Protein AF-A0A4Q1URE5-F1 (afdb_monomer)

Nearest PDB structures (foldseek):
  6wi5-assembly2_B  TM=4.671E-01  e=2.653E+00  synthetic construct

pLDDT: mean 84.7, std 13.07, range [41.91, 97.81]

Secondary structure (DSSP, 8-state):
--PPPTT--TTS--GGGS-GGGSPP--PPP--HHHHHHHHHHHHHHHHHHHHHHHHHHHH--EEGGGTEESS-SEEEEEEE--TT-HHHHHHHHHT-EEEETTTEEEETTGGGSS-TT---HHHHHHHHHHHHHHHHHH-TTS-EEEEEEE-

Solvent-accessible surface area (backbone atoms only — not comparable to full-atom values): 8655 Å² total; per-residue (Å²): 135,88,77,80,71,98,76,73,53,82,92,76,64,51,81,86,73,51,57,74,89,71,55,76,78,82,74,70,44,78,50,48,74,69,54,36,51,49,51,53,50,45,49,56,52,14,51,52,40,8,37,53,35,26,56,55,46,64,76,71,55,58,59,37,85,93,68,74,37,63,71,60,56,46,30,47,22,39,34,32,37,59,53,82,64,36,41,65,47,39,25,32,54,76,71,64,39,50,47,81,42,94,88,65,35,32,35,46,63,70,44,28,64,63,51,62,99,83,55,53,28,23,70,48,8,40,40,5,20,54,37,23,46,53,44,46,38,69,78,37,70,93,50,59,70,47,81,48,73,49,76,111

Foldseek 3Di:
DDDLDPPDDPVNDDPVSPDPVPPPPQDQDAQDPVNLVLLVVLQVVLLVQLLVLLVVCLVVFDDPPVSPEGPAFQWAKFKWFQPRNDSSVNSCVVVVQWDDDPVRTTTGHDQLCSHDVPYSHQVSSVSRNVRSQVSVCVSPVVTDIDMDMDGD

Structure (mmCIF, N/CA/C/O backbone):
data_AF-A0A4Q1URE5-F1
#
_entry.id   AF-A0A4Q1URE5-F1
#
loop_
_atom_site.group_PDB
_atom_site.id
_atom_site.type_symbol
_atom_site.label_atom_id
_atom_site.label_alt_id
_atom_site.label_comp_id
_atom_site.label_asym_id
_atom_site.label_entity_id
_atom_site.label_seq_id
_atom_site.pdbx_PDB_ins_code
_atom_site.Cartn_x
_atom_site.Cartn_y
_atom_site.Cartn_z
_atom_site.occupancy
_a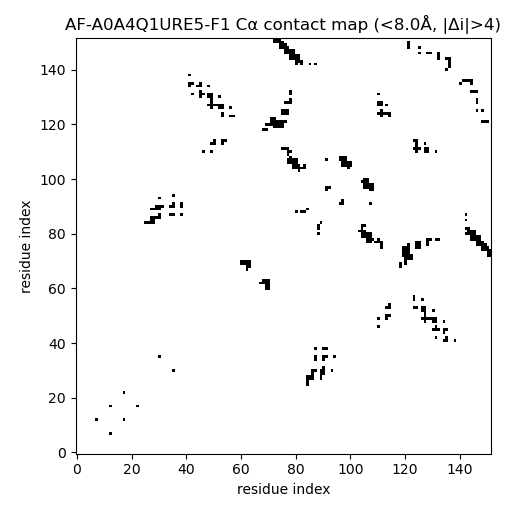tom_site.B_iso_or_equiv
_atom_site.auth_seq_id
_atom_site.auth_comp_id
_atom_site.auth_asym_id
_atom_site.auth_atom_id
_atom_site.pdbx_PDB_model_num
ATOM 1 N N . MET A 1 1 ? -44.883 2.224 15.014 1.00 41.91 1 MET A N 1
ATOM 2 C CA . MET A 1 1 ? -44.564 0.857 14.553 1.00 41.91 1 MET A CA 1
ATOM 3 C C . MET A 1 1 ? -45.123 0.710 13.149 1.00 41.91 1 MET A C 1
ATOM 5 O O . MET A 1 1 ? -46.336 0.649 13.012 1.00 41.91 1 MET A O 1
ATOM 9 N N . ALA A 1 2 ? -44.280 0.766 12.117 1.00 42.41 2 ALA A N 1
ATOM 10 C CA . ALA A 1 2 ? -44.714 0.503 10.746 1.00 42.41 2 AL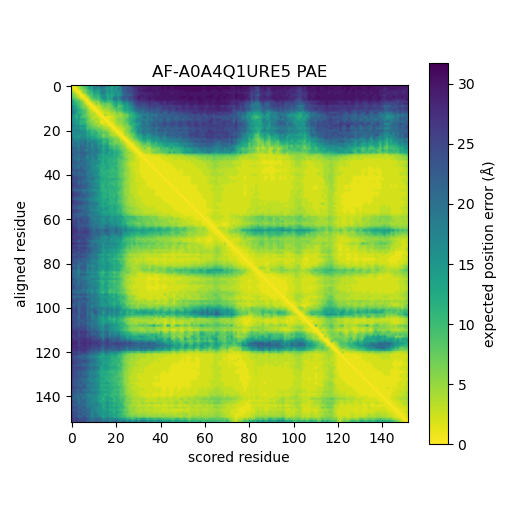A A CA 1
ATOM 11 C C . ALA A 1 2 ? -44.556 -1.000 10.485 1.00 42.41 2 ALA A C 1
ATOM 13 O O . ALA A 1 2 ? -43.443 -1.519 10.502 1.00 42.41 2 ALA 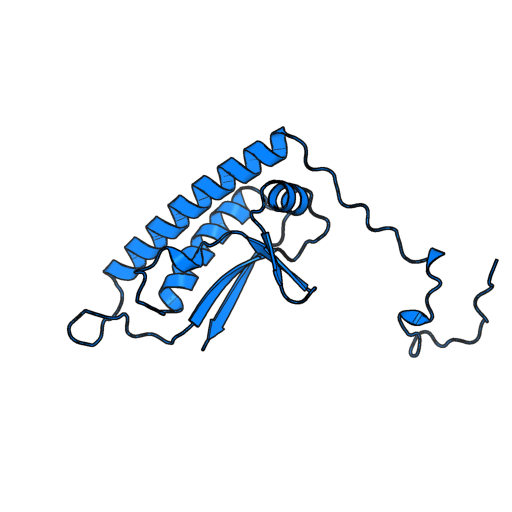A O 1
ATOM 14 N N . SER A 1 3 ? -45.684 -1.696 10.354 1.00 44.25 3 SER A N 1
ATOM 15 C CA . SER A 1 3 ? -45.737 -3.108 9.977 1.00 44.25 3 SER A CA 1
ATOM 16 C C . SER A 1 3 ? -45.374 -3.233 8.502 1.00 44.25 3 SER A C 1
ATOM 18 O O . SER A 1 3 ? -45.998 -2.580 7.667 1.00 44.25 3 SER A O 1
ATOM 20 N N . ILE A 1 4 ? -44.401 -4.083 8.180 1.00 52.62 4 ILE A N 1
ATOM 21 C CA . ILE A 1 4 ? -44.118 -4.483 6.799 1.00 52.62 4 ILE A CA 1
ATOM 22 C C . ILE A 1 4 ? -45.385 -5.179 6.279 1.00 52.62 4 ILE A C 1
ATOM 24 O O . ILE A 1 4 ? -45.916 -6.073 6.944 1.00 52.62 4 ILE A O 1
ATOM 28 N N . SER A 1 5 ? -45.929 -4.721 5.150 1.00 50.31 5 SER A N 1
ATOM 29 C CA . SER A 1 5 ? -47.078 -5.385 4.526 1.00 50.31 5 SER A CA 1
ATOM 30 C C . SER A 1 5 ? -46.638 -6.766 4.018 1.00 50.31 5 SER A C 1
ATOM 32 O O . SER A 1 5 ? -45.584 -6.855 3.389 1.00 50.31 5 SER A O 1
ATOM 34 N N . PRO A 1 6 ? -47.401 -7.844 4.270 1.00 54.97 6 PRO A N 1
ATOM 35 C CA . PRO A 1 6 ? -46.966 -9.236 4.080 1.00 54.97 6 PRO A CA 1
ATOM 36 C C . PRO A 1 6 ? -46.875 -9.693 2.608 1.00 54.97 6 PRO A C 1
ATOM 38 O O . PRO A 1 6 ? -46.968 -10.882 2.326 1.00 54.97 6 PRO A O 1
ATOM 41 N N . THR A 1 7 ? -46.724 -8.770 1.659 1.00 56.12 7 THR A N 1
ATOM 42 C CA . THR A 1 7 ? -46.859 -9.026 0.215 1.00 56.12 7 THR A CA 1
ATOM 43 C C . THR A 1 7 ? -45.640 -8.634 -0.616 1.00 56.12 7 THR A C 1
ATOM 45 O O . THR A 1 7 ? -45.722 -8.697 -1.838 1.00 56.12 7 THR A O 1
ATOM 48 N N . VAL A 1 8 ? -44.524 -8.221 -0.007 1.00 57.53 8 VAL A N 1
ATOM 49 C CA . VAL A 1 8 ? -43.296 -7.957 -0.775 1.00 57.53 8 VAL A CA 1
ATOM 50 C C . VAL A 1 8 ? -42.580 -9.284 -1.006 1.00 57.53 8 VAL A C 1
ATOM 52 O O . VAL A 1 8 ? -42.093 -9.905 -0.061 1.00 57.53 8 VAL A O 1
ATOM 55 N N . ASP A 1 9 ? -42.578 -9.738 -2.257 1.00 63.56 9 ASP A N 1
ATOM 56 C CA . ASP A 1 9 ? -41.798 -10.891 -2.697 1.00 63.56 9 ASP A CA 1
ATOM 57 C C . ASP A 1 9 ? -40.311 -10.608 -2.438 1.00 63.56 9 ASP A C 1
ATOM 59 O O . ASP A 1 9 ? -39.796 -9.555 -2.818 1.00 63.56 9 ASP A O 1
ATOM 63 N N . ALA A 1 10 ? -39.613 -11.527 -1.769 1.00 63.53 10 ALA A N 1
ATOM 64 C CA . ALA A 1 10 ? -38.203 -11.351 -1.424 1.00 63.53 10 ALA A CA 1
ATOM 65 C C . ALA A 1 10 ? -37.312 -11.182 -2.670 1.00 63.53 10 ALA A C 1
ATOM 67 O O . ALA A 1 10 ? -36.212 -10.645 -2.561 1.00 63.53 10 ALA A O 1
ATOM 68 N N . ALA A 1 11 ? -37.792 -11.618 -3.841 1.00 69.75 11 ALA A N 1
ATOM 69 C CA . ALA A 1 11 ? -37.122 -11.436 -5.125 1.00 69.75 11 ALA A CA 1
ATOM 70 C C . ALA A 1 11 ? -37.166 -9.988 -5.665 1.00 69.75 11 ALA A C 1
ATOM 72 O O . ALA A 1 11 ? -36.293 -9.627 -6.449 1.00 69.75 11 ALA A O 1
ATOM 73 N N . ASP A 1 12 ? -38.128 -9.165 -5.230 1.00 76.19 12 ASP A N 1
ATOM 74 C CA . ASP A 1 12 ? -38.347 -7.781 -5.698 1.00 76.19 12 ASP A CA 1
ATOM 75 C C . ASP A 1 12 ? -38.072 -6.723 -4.611 1.00 76.19 12 ASP A C 1
ATOM 77 O O . ASP A 1 12 ? -38.358 -5.536 -4.782 1.00 76.19 12 ASP A O 1
ATOM 81 N N . LEU A 1 13 ? -37.513 -7.147 -3.478 1.00 73.62 13 LEU A N 1
ATOM 82 C CA . LEU A 1 13 ? -37.277 -6.297 -2.318 1.00 73.62 13 LEU A CA 1
ATOM 83 C C . LEU A 1 13 ? -36.134 -5.309 -2.599 1.00 73.62 13 LEU A C 1
ATOM 85 O O . LEU A 1 13 ? -34.982 -5.718 -2.770 1.00 73.62 13 LEU A O 1
ATOM 89 N N . ARG A 1 14 ? -36.430 -4.004 -2.644 1.00 74.69 14 ARG A N 1
ATOM 90 C CA . ARG A 1 14 ? -35.403 -2.972 -2.842 1.00 74.69 14 ARG A CA 1
ATOM 91 C C . ARG A 1 14 ? -34.801 -2.537 -1.513 1.00 74.69 14 ARG A C 1
ATOM 93 O O . ARG A 1 14 ? -35.406 -2.690 -0.452 1.00 74.69 14 ARG A O 1
ATOM 100 N N . LEU A 1 15 ? -33.595 -1.973 -1.563 1.00 69.31 15 LEU A N 1
ATOM 101 C CA . LEU A 1 15 ? -32.884 -1.542 -0.357 1.00 69.31 15 LEU A CA 1
ATOM 102 C C . LEU A 1 15 ? -33.660 -0.442 0.393 1.00 69.31 15 LEU A C 1
ATOM 104 O O . LEU A 1 15 ? -33.641 -0.403 1.618 1.00 69.31 15 LEU A O 1
ATOM 108 N N . GLU A 1 16 ? -34.366 0.421 -0.341 1.00 75.12 16 GLU A N 1
ATOM 109 C CA . GLU A 1 16 ? -35.230 1.482 0.184 1.00 75.12 16 GLU A CA 1
ATOM 110 C C . GLU A 1 16 ? -36.526 0.986 0.853 1.00 75.12 16 GLU A C 1
ATOM 112 O O . GLU A 1 16 ? -37.107 1.718 1.656 1.00 75.12 16 GLU A O 1
ATOM 117 N N . ASP A 1 17 ? -36.954 -0.249 0.572 1.00 77.38 17 ASP A N 1
ATOM 118 C CA . ASP A 1 17 ? -38.141 -0.862 1.185 1.00 77.38 17 ASP A CA 1
ATOM 119 C C . ASP A 1 17 ? -37.825 -1.469 2.562 1.00 77.38 17 ASP A C 1
ATOM 121 O O . ASP A 1 17 ? -38.730 -1.783 3.345 1.00 77.38 17 ASP A O 1
ATOM 125 N N . LEU A 1 18 ? -36.535 -1.629 2.881 1.00 71.88 18 LEU A N 1
ATOM 126 C CA . LEU A 1 18 ? -36.097 -2.093 4.188 1.00 71.88 18 LEU A CA 1
ATOM 127 C C . LEU A 1 18 ? -36.327 -0.982 5.221 1.00 71.88 18 LEU A C 1
ATOM 129 O O . LEU A 1 18 ? -35.811 0.129 5.066 1.00 71.88 18 LEU A O 1
ATOM 133 N N . PRO A 1 19 ? -37.059 -1.255 6.317 1.00 74.44 19 PRO A N 1
ATOM 134 C CA . PRO A 1 19 ? -37.239 -0.264 7.363 1.00 74.44 19 PRO A CA 1
ATOM 135 C C . PRO A 1 19 ? -35.869 0.173 7.880 1.00 74.44 19 PRO A C 1
ATOM 137 O O . PRO A 1 19 ? -35.047 -0.664 8.249 1.00 74.44 19 PRO A O 1
ATOM 140 N N . SER A 1 20 ? -35.620 1.479 7.955 1.00 65.69 20 SER A N 1
ATOM 141 C CA . SER A 1 20 ? -34.333 2.024 8.414 1.00 65.69 20 SER A CA 1
ATOM 142 C C . SER A 1 20 ? -33.945 1.544 9.817 1.00 65.69 20 SER A C 1
ATOM 144 O O . SER A 1 20 ? -32.767 1.399 10.116 1.00 65.69 20 SER A O 1
ATOM 146 N N . SER A 1 21 ? -34.931 1.202 10.651 1.00 65.56 21 SER A N 1
ATOM 147 C CA . SER A 1 21 ? -34.743 0.582 11.968 1.00 65.56 21 SER A CA 1
ATOM 148 C C . SER A 1 21 ? -34.260 -0.876 11.930 1.00 65.56 21 SER A C 1
ATOM 150 O O . SER A 1 21 ? -33.921 -1.424 12.973 1.00 65.56 21 SER A O 1
ATOM 152 N N . SER A 1 22 ? -34.300 -1.529 10.765 1.00 62.97 22 SER A N 1
ATOM 153 C CA . SER A 1 22 ? -33.807 -2.898 10.543 1.00 62.97 22 SER A CA 1
ATOM 154 C C . SER A 1 22 ? -32.390 -2.939 9.967 1.00 62.97 22 SER A C 1
ATOM 156 O O . SER A 1 22 ? -31.738 -3.983 10.027 1.00 62.97 22 SER A O 1
ATOM 158 N N . LEU A 1 23 ? -31.889 -1.807 9.460 1.00 64.19 23 LEU A N 1
ATOM 159 C CA . LEU A 1 23 ? -30.487 -1.665 9.095 1.00 64.19 23 LEU A CA 1
ATOM 160 C C . LEU A 1 23 ? -29.673 -1.667 10.390 1.00 64.19 23 LEU A C 1
ATOM 162 O O . LEU A 1 23 ? -29.838 -0.789 11.236 1.00 64.19 23 LEU A O 1
ATOM 166 N N . LYS A 1 24 ? -28.813 -2.678 10.566 1.00 63.78 24 LYS A N 1
ATOM 167 C CA . LYS A 1 24 ? -27.868 -2.695 11.685 1.00 63.78 24 LYS A CA 1
ATOM 168 C C . LYS A 1 24 ? -27.054 -1.407 11.643 1.00 63.78 24 LYS A C 1
ATOM 170 O O . LYS A 1 24 ? -26.461 -1.087 10.614 1.00 63.78 24 LYS A O 1
ATOM 175 N N . THR A 1 25 ? -27.021 -0.691 12.761 1.00 65.62 25 THR A N 1
ATOM 176 C CA . THR A 1 25 ? -26.109 0.435 12.934 1.00 65.62 25 THR A CA 1
ATOM 177 C C . THR A 1 25 ? -24.691 -0.064 12.686 1.00 65.62 25 THR A C 1
ATOM 179 O O . THR A 1 25 ? -24.266 -1.058 13.276 1.00 65.62 25 THR A O 1
ATOM 182 N N . PHE A 1 26 ? -23.977 0.595 11.778 1.00 65.62 26 PHE A N 1
ATOM 183 C CA . PHE A 1 26 ? -22.566 0.322 11.547 1.00 65.62 26 PHE A CA 1
ATOM 184 C C . PHE A 1 26 ? -21.791 0.873 12.742 1.00 65.62 26 PHE A C 1
ATOM 186 O O . PHE A 1 26 ? -21.556 2.076 12.835 1.00 65.62 26 PHE A O 1
ATOM 193 N N . GLU A 1 27 ? -21.441 0.003 13.684 1.00 67.88 27 GLU A N 1
ATOM 194 C CA . GLU A 1 27 ? -20.508 0.356 14.746 1.00 67.88 27 GLU A CA 1
ATOM 195 C C . GLU A 1 27 ? -19.101 0.308 14.163 1.00 67.88 27 GLU A C 1
ATOM 197 O O . GLU A 1 27 ? -18.561 -0.761 13.883 1.00 67.88 27 GLU A O 1
ATOM 202 N N . GLN A 1 28 ? -18.527 1.483 13.916 1.00 70.50 28 GLN A N 1
ATOM 203 C CA . GLN A 1 28 ? -17.124 1.574 13.554 1.00 70.50 28 GLN A CA 1
ATOM 204 C C . GLN A 1 28 ? -16.295 1.286 14.816 1.00 70.50 28 GLN A C 1
ATOM 206 O O . GLN A 1 28 ? -16.434 2.023 15.796 1.00 70.50 28 GLN A O 1
ATOM 211 N N . PRO A 1 29 ? -15.450 0.240 14.829 1.00 79.75 29 PRO A N 1
ATOM 212 C CA . PRO A 1 29 ? -14.665 -0.078 16.010 1.00 79.75 29 PRO A CA 1
ATOM 213 C C . PRO A 1 29 ? -13.707 1.065 16.329 1.00 79.75 29 PRO A C 1
ATOM 215 O O . PRO A 1 29 ? -13.096 1.645 15.427 1.00 79.75 29 PRO A O 1
ATOM 218 N N . GLU A 1 30 ? -13.552 1.375 17.612 1.00 82.44 30 GLU A N 1
ATOM 219 C CA . GLU A 1 30 ? -12.604 2.387 18.064 1.00 82.44 30 GLU A CA 1
ATOM 220 C C . GLU A 1 30 ? -11.165 1.866 17.934 1.00 82.44 30 GLU A C 1
ATOM 222 O O . GLU A 1 30 ? -10.860 0.720 18.277 1.00 82.44 30 GLU A O 1
ATOM 227 N N . ALA A 1 31 ? -10.267 2.703 17.413 1.00 85.62 31 ALA A N 1
ATOM 228 C CA . ALA A 1 31 ? -8.853 2.374 17.310 1.00 85.62 31 ALA A CA 1
ATOM 229 C C . ALA A 1 31 ? -8.143 2.734 18.616 1.00 85.62 31 ALA A C 1
ATOM 231 O O . ALA A 1 31 ? -8.012 3.913 18.949 1.00 85.62 31 ALA A O 1
ATOM 232 N N . THR A 1 32 ? -7.664 1.729 19.350 1.00 92.62 32 THR A N 1
ATOM 233 C CA . THR A 1 32 ? -6.900 1.987 20.576 1.00 92.62 32 THR A CA 1
ATOM 234 C C . THR A 1 32 ? -5.544 2.630 20.248 1.00 92.62 32 THR A C 1
ATOM 236 O O . THR A 1 32 ? -5.008 2.421 19.152 1.00 92.62 32 THR A O 1
ATOM 239 N N . PRO A 1 33 ? -4.938 3.393 21.177 1.00 93.69 33 PRO A N 1
ATOM 240 C CA . PRO A 1 33 ? -3.615 3.984 20.968 1.00 93.69 33 PRO A CA 1
ATOM 241 C C . PRO A 1 33 ? -2.529 2.956 20.617 1.00 93.69 33 PRO A C 1
ATOM 243 O O . PRO A 1 33 ? -1.650 3.241 19.803 1.00 93.69 33 PRO A O 1
ATOM 246 N N . GLU A 1 34 ? -2.601 1.753 21.192 1.00 94.81 34 GLU A N 1
ATOM 247 C CA . GLU A 1 34 ? -1.673 0.655 20.909 1.00 94.81 34 GLU A CA 1
ATOM 248 C C . GLU A 1 34 ? -1.818 0.169 19.467 1.00 94.81 34 GLU A C 1
ATOM 250 O O . GLU A 1 34 ? -0.815 -0.016 18.778 1.00 94.81 34 GLU A O 1
ATOM 255 N N . LEU A 1 35 ? -3.057 0.022 18.985 1.00 95.00 35 LEU A N 1
ATOM 256 C CA . LEU A 1 35 ? -3.317 -0.369 17.604 1.00 95.00 35 LEU A CA 1
ATOM 257 C C . LEU A 1 35 ? -2.837 0.705 16.626 1.00 95.00 35 LEU A C 1
ATOM 259 O O . LEU A 1 35 ? -2.214 0.381 15.621 1.00 95.00 35 LEU A O 1
ATOM 263 N N . ILE A 1 36 ? -3.069 1.986 16.925 1.00 95.12 36 ILE A N 1
ATOM 264 C CA . ILE A 1 36 ? -2.565 3.095 16.103 1.00 95.12 36 ILE A CA 1
ATOM 265 C C . ILE A 1 36 ? -1.035 3.036 16.006 1.00 95.12 36 ILE A C 1
ATOM 267 O O . ILE A 1 36 ? -0.479 3.183 14.916 1.00 95.12 36 ILE A O 1
ATOM 271 N N . ALA A 1 37 ? -0.345 2.788 17.122 1.00 95.56 37 ALA A N 1
ATOM 272 C CA . ALA A 1 37 ? 1.107 2.646 17.130 1.00 95.56 37 ALA A CA 1
ATOM 273 C C . ALA A 1 37 ? 1.583 1.437 16.306 1.00 95.56 37 ALA A C 1
ATOM 275 O O . ALA A 1 37 ? 2.558 1.557 15.558 1.00 95.56 37 ALA A O 1
ATOM 276 N N . ASP A 1 38 ? 0.889 0.300 16.397 1.00 96.19 38 ASP A N 1
ATOM 277 C CA . ASP A 1 38 ? 1.242 -0.903 15.643 1.00 96.19 38 ASP A CA 1
ATOM 278 C C . ASP A 1 38 ? 0.999 -0.730 14.138 1.00 96.19 38 ASP A C 1
ATOM 280 O O . ASP A 1 38 ? 1.884 -1.016 13.332 1.00 96.19 38 ASP A O 1
ATOM 284 N N . VAL A 1 39 ? -0.138 -0.146 13.743 1.00 96.31 39 VAL A N 1
ATOM 285 C CA . VAL A 1 39 ? -0.433 0.183 12.338 1.00 96.31 39 VAL A CA 1
ATOM 286 C C . VAL A 1 39 ? 0.587 1.181 11.795 1.00 96.31 39 VAL A C 1
ATOM 288 O O . VAL A 1 39 ? 1.107 0.986 10.699 1.00 96.31 39 VAL A O 1
ATOM 291 N N . LYS A 1 40 ? 0.959 2.210 12.564 1.00 96.44 40 LYS A N 1
ATOM 292 C CA . LYS A 1 40 ? 2.015 3.151 12.167 1.00 96.44 40 LYS A CA 1
ATOM 293 C C . LYS A 1 40 ? 3.357 2.450 11.943 1.00 96.44 40 LYS A C 1
ATOM 295 O O . LYS A 1 40 ? 4.057 2.748 10.975 1.00 96.44 40 LYS A O 1
ATOM 300 N N . SER A 1 41 ? 3.723 1.519 12.824 1.00 97.38 41 SER A N 1
ATOM 301 C CA . SER A 1 41 ? 4.941 0.718 12.671 1.00 97.38 41 SER A CA 1
ATOM 302 C C . SER A 1 41 ? 4.875 -0.176 11.431 1.00 97.38 41 SER A C 1
ATOM 304 O O . SER A 1 41 ? 5.853 -0.237 10.685 1.00 97.38 41 SER A O 1
ATOM 306 N N . ALA A 1 42 ? 3.734 -0.823 11.187 1.00 97.38 42 ALA A N 1
ATOM 307 C CA . ALA A 1 42 ? 3.507 -1.660 10.016 1.00 97.38 42 ALA A CA 1
ATOM 308 C C . ALA A 1 42 ? 3.586 -0.855 8.710 1.00 97.38 42 ALA A C 1
ATOM 310 O O . ALA A 1 42 ? 4.222 -1.304 7.762 1.00 97.38 42 ALA A O 1
ATOM 311 N N . LEU A 1 43 ? 3.029 0.361 8.670 1.00 96.81 43 LEU A N 1
ATOM 312 C CA . LEU A 1 43 ? 3.144 1.254 7.514 1.00 96.81 43 LEU A CA 1
ATOM 313 C C . LEU A 1 43 ? 4.602 1.625 7.226 1.00 96.81 43 LEU A C 1
ATOM 315 O O . LEU A 1 43 ? 5.033 1.565 6.078 1.00 96.81 43 LEU A O 1
ATOM 319 N N . ALA A 1 44 ? 5.391 1.961 8.250 1.00 96.38 44 ALA A N 1
ATOM 320 C CA . ALA A 1 44 ? 6.808 2.279 8.068 1.00 96.38 44 ALA A CA 1
ATOM 321 C C . ALA A 1 44 ? 7.607 1.085 7.502 1.00 96.38 44 ALA A C 1
ATOM 323 O O . ALA A 1 44 ? 8.435 1.248 6.598 1.00 96.38 44 ALA A O 1
ATOM 324 N N . GLU A 1 45 ? 7.328 -0.124 7.997 1.00 97.31 45 GLU A N 1
ATOM 325 C CA . GLU A 1 45 ? 7.890 -1.372 7.470 1.00 97.31 45 GLU A CA 1
ATOM 326 C C . GLU A 1 45 ? 7.445 -1.603 6.015 1.00 97.31 45 GLU A C 1
ATOM 328 O O . GLU A 1 45 ? 8.277 -1.883 5.150 1.00 97.31 45 GLU A O 1
ATOM 333 N N . ALA A 1 46 ? 6.163 -1.384 5.714 1.00 97.12 46 ALA A N 1
ATOM 334 C CA . ALA A 1 46 ? 5.592 -1.529 4.379 1.00 97.12 46 ALA A CA 1
ATOM 335 C C . ALA A 1 46 ? 6.190 -0.530 3.376 1.00 97.12 46 ALA A C 1
ATOM 337 O O . ALA A 1 46 ? 6.521 -0.924 2.261 1.00 97.12 46 ALA A O 1
ATOM 338 N N . HIS A 1 47 ? 6.420 0.733 3.757 1.00 96.00 47 HIS A N 1
ATOM 339 C CA . HIS A 1 47 ? 7.109 1.706 2.898 1.00 96.00 47 HIS A CA 1
ATOM 340 C C . HIS A 1 47 ? 8.554 1.292 2.619 1.00 96.00 47 HIS A C 1
ATOM 342 O O . HIS A 1 47 ? 9.033 1.447 1.496 1.00 96.00 47 HIS A O 1
ATOM 348 N N . THR A 1 48 ? 9.245 0.750 3.624 1.00 95.75 48 THR A N 1
ATOM 349 C CA . THR A 1 48 ? 10.618 0.258 3.465 1.00 95.75 48 THR A CA 1
ATOM 350 C C . THR A 1 48 ? 10.661 -0.927 2.499 1.00 95.75 48 THR A C 1
ATOM 352 O O . THR A 1 48 ? 11.480 -0.940 1.579 1.00 95.75 48 THR A O 1
ATOM 355 N N . ALA A 1 49 ? 9.748 -1.887 2.661 1.00 96.44 49 ALA A N 1
ATOM 356 C CA . ALA A 1 49 ? 9.627 -3.044 1.781 1.00 96.44 49 ALA A CA 1
ATOM 357 C C . ALA A 1 49 ? 9.244 -2.642 0.349 1.00 96.44 49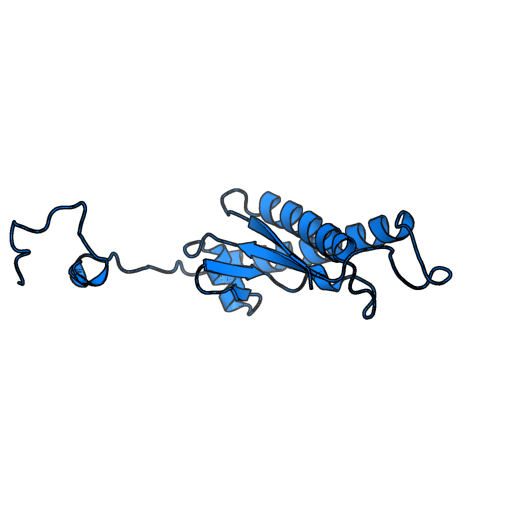 ALA A C 1
ATOM 359 O O . ALA A 1 49 ? 9.866 -3.111 -0.602 1.00 96.44 49 ALA A O 1
ATOM 360 N N . ALA A 1 50 ? 8.279 -1.732 0.195 1.00 95.56 50 ALA A N 1
ATOM 361 C CA . ALA A 1 50 ? 7.854 -1.214 -1.101 1.00 95.56 50 ALA A CA 1
ATOM 362 C C . ALA A 1 50 ? 9.012 -0.552 -1.851 1.00 95.56 50 ALA A C 1
ATOM 364 O O . ALA A 1 50 ? 9.259 -0.872 -3.012 1.00 95.56 50 ALA A O 1
ATOM 365 N N . LYS A 1 51 ? 9.775 0.313 -1.174 1.00 94.38 51 LYS A N 1
ATOM 366 C CA . LYS A 1 51 ? 10.956 0.948 -1.761 1.00 94.38 51 LYS A CA 1
ATOM 367 C C . LYS A 1 51 ? 12.003 -0.080 -2.194 1.00 94.38 51 LYS A C 1
ATOM 369 O O . LYS A 1 51 ? 12.485 -0.014 -3.319 1.00 94.38 51 LYS A O 1
ATOM 374 N N . ALA A 1 52 ? 12.320 -1.052 -1.339 1.00 94.94 52 ALA A N 1
ATOM 375 C CA . ALA A 1 52 ? 13.290 -2.094 -1.670 1.00 94.94 52 ALA A CA 1
ATOM 376 C C . ALA A 1 52 ? 12.842 -2.958 -2.865 1.00 94.94 52 ALA A C 1
ATOM 378 O O . ALA A 1 52 ? 13.661 -3.315 -3.713 1.00 94.94 52 ALA A O 1
ATOM 379 N N . ALA A 1 53 ? 11.547 -3.274 -2.957 1.00 95.81 53 ALA A N 1
ATOM 380 C CA . ALA A 1 53 ? 10.982 -4.020 -4.077 1.00 95.81 53 ALA A CA 1
ATOM 381 C C . ALA A 1 53 ? 11.048 -3.226 -5.387 1.00 95.81 53 ALA A C 1
ATOM 383 O O . ALA A 1 53 ? 11.450 -3.777 -6.410 1.00 95.81 53 ALA A O 1
ATOM 384 N N . VAL A 1 54 ? 10.731 -1.929 -5.342 1.00 93.25 54 VAL A N 1
ATOM 385 C CA . VAL A 1 54 ? 10.884 -1.017 -6.482 1.00 93.25 54 VAL A CA 1
ATOM 386 C C . VAL A 1 54 ? 12.341 -0.936 -6.931 1.00 93.25 54 VAL A C 1
ATOM 388 O O . VAL A 1 54 ? 12.623 -1.125 -8.114 1.00 93.25 54 VAL A O 1
ATOM 391 N N . ASP A 1 55 ? 13.274 -0.713 -6.005 1.00 92.88 55 ASP A N 1
ATOM 392 C CA . ASP A 1 55 ? 14.703 -0.632 -6.317 1.00 92.88 55 ASP A CA 1
ATOM 393 C C . ASP A 1 55 ? 15.195 -1.936 -6.971 1.00 92.88 55 ASP A C 1
ATOM 395 O O . ASP A 1 55 ? 15.878 -1.902 -7.995 1.00 92.88 55 ASP A O 1
ATOM 399 N N . SER A 1 56 ? 14.786 -3.090 -6.436 1.00 93.62 56 SER A N 1
ATOM 400 C CA . SER A 1 56 ? 15.100 -4.410 -6.997 1.00 93.62 56 SER A CA 1
ATOM 401 C C . SER A 1 56 ? 14.515 -4.604 -8.401 1.00 93.62 56 SER A C 1
ATOM 403 O O . SER A 1 56 ? 15.210 -5.052 -9.317 1.00 93.62 56 SER A O 1
ATOM 405 N N . PHE A 1 57 ? 13.254 -4.215 -8.604 1.00 93.25 57 PHE A N 1
ATOM 406 C CA . PHE A 1 57 ? 12.597 -4.295 -9.905 1.00 93.25 57 PHE A CA 1
ATOM 407 C C . PHE A 1 57 ? 13.343 -3.460 -10.951 1.00 93.25 57 PHE A C 1
ATOM 409 O O . PHE A 1 57 ? 13.672 -3.957 -12.028 1.00 93.25 57 PHE A O 1
ATOM 416 N N . LEU A 1 58 ? 13.702 -2.219 -10.612 1.00 91.25 58 LEU A N 1
ATOM 417 C CA . LEU A 1 58 ? 14.402 -1.307 -11.517 1.00 91.25 58 LEU A CA 1
ATOM 418 C C . LEU A 1 58 ? 15.776 -1.833 -11.968 1.00 91.25 58 LEU A C 1
ATOM 420 O O . LEU A 1 58 ? 16.211 -1.495 -13.069 1.00 91.25 58 LEU A O 1
ATOM 424 N N . LEU A 1 59 ? 16.450 -2.679 -11.184 1.00 91.81 59 LEU A N 1
ATOM 425 C CA . LEU A 1 59 ? 17.718 -3.304 -11.595 1.00 91.81 59 LEU A CA 1
ATOM 426 C C . LEU A 1 59 ? 17.553 -4.317 -12.736 1.00 91.81 59 LEU A C 1
ATOM 428 O O . LEU A 1 59 ? 18.505 -4.571 -13.472 1.00 91.81 59 LEU A O 1
ATOM 432 N N . THR A 1 60 ? 16.365 -4.901 -12.876 1.00 91.88 60 THR A N 1
ATOM 433 C CA . THR A 1 60 ? 16.074 -5.965 -13.854 1.00 91.88 60 THR A CA 1
ATOM 434 C C . THR A 1 60 ? 15.092 -5.531 -14.940 1.00 91.88 60 THR A C 1
ATOM 436 O O . THR A 1 60 ? 14.879 -6.257 -15.911 1.00 91.88 60 THR A O 1
ATOM 439 N N . ALA A 1 61 ? 14.518 -4.336 -14.799 1.00 91.19 61 ALA A N 1
ATOM 440 C CA . ALA A 1 61 ? 13.563 -3.778 -15.732 1.00 91.19 61 ALA A CA 1
ATOM 441 C C . ALA A 1 61 ? 14.164 -3.597 -17.133 1.00 91.19 61 ALA A C 1
ATOM 443 O O . ALA A 1 61 ? 15.336 -3.256 -17.318 1.00 91.19 61 ALA A O 1
ATOM 444 N N . ARG A 1 62 ? 13.320 -3.780 -18.150 1.00 92.06 62 ARG A N 1
ATOM 445 C CA . ARG A 1 62 ? 13.652 -3.404 -19.523 1.00 92.06 62 ARG A CA 1
ATOM 446 C C . ARG A 1 62 ? 13.442 -1.904 -19.685 1.00 92.06 62 ARG A C 1
ATOM 448 O O . ARG A 1 62 ? 12.394 -1.393 -19.309 1.00 92.06 62 ARG A O 1
ATOM 455 N N . TYR A 1 63 ? 14.394 -1.226 -20.316 1.00 91.06 63 TYR A N 1
ATOM 456 C CA . TYR A 1 63 ? 14.313 0.213 -20.560 1.00 91.06 63 TYR A CA 1
ATOM 457 C C . TYR A 1 63 ? 14.180 0.554 -22.050 1.00 91.06 63 TYR A C 1
ATOM 459 O O . TYR A 1 63 ? 14.663 -0.179 -22.918 1.00 91.06 63 TYR A O 1
ATOM 467 N N . VAL A 1 64 ? 13.547 1.693 -22.333 1.00 88.81 64 VAL A N 1
ATOM 468 C CA . VAL A 1 64 ? 13.458 2.346 -23.651 1.00 88.81 64 VAL A CA 1
ATOM 469 C C . VAL A 1 64 ? 14.098 3.738 -23.609 1.00 88.81 64 VAL A C 1
ATOM 471 O O . VAL A 1 64 ? 14.571 4.183 -22.561 1.00 88.81 64 VAL A O 1
ATOM 474 N N . ASP A 1 65 ? 14.163 4.407 -24.766 1.00 86.12 65 ASP A N 1
ATOM 475 C CA . ASP A 1 65 ? 14.724 5.761 -24.920 1.00 86.12 65 ASP A CA 1
ATOM 476 C C . ASP A 1 65 ? 16.131 5.896 -24.305 1.00 86.12 65 ASP A C 1
ATOM 478 O O . ASP A 1 65 ? 16.408 6.758 -23.473 1.00 86.12 65 ASP A O 1
ATOM 482 N N . GLY A 1 66 ? 17.015 4.948 -24.636 1.00 83.06 66 GLY A N 1
ATOM 483 C CA . GLY A 1 66 ? 18.402 4.963 -24.163 1.00 83.06 66 GLY A CA 1
ATOM 484 C C . GLY A 1 66 ? 18.579 4.733 -22.657 1.00 83.06 66 GLY A C 1
ATOM 485 O O . GLY A 1 66 ? 19.588 5.160 -22.104 1.00 83.06 66 GLY A O 1
ATOM 486 N N . GLY A 1 67 ? 17.628 4.073 -21.984 1.00 82.62 67 GLY A N 1
ATOM 487 C CA . GLY A 1 67 ? 17.714 3.786 -20.543 1.00 82.62 67 GLY A CA 1
ATOM 488 C C . GLY A 1 67 ? 16.912 4.745 -19.661 1.00 82.62 67 GLY A C 1
ATOM 489 O O . GLY A 1 67 ? 16.995 4.676 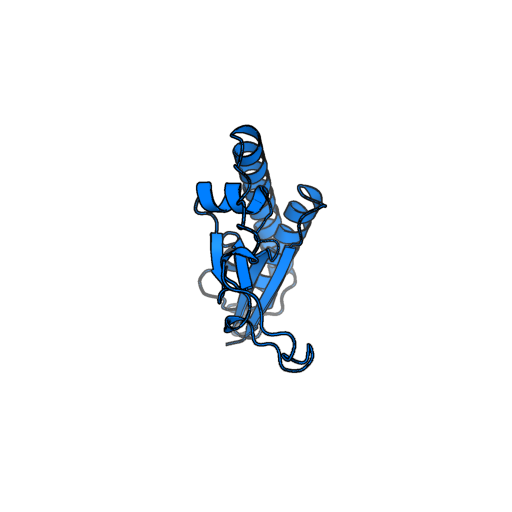-18.434 1.00 82.62 67 GLY A O 1
ATOM 490 N N . LYS A 1 68 ? 16.163 5.666 -20.272 1.00 82.88 68 LYS A N 1
ATOM 491 C CA . LYS A 1 68 ? 15.493 6.752 -19.560 1.00 82.88 68 LYS A CA 1
ATOM 492 C C . LYS A 1 68 ? 14.174 6.335 -18.921 1.00 82.88 68 LYS A C 1
ATOM 494 O O . LYS A 1 68 ? 13.902 6.796 -17.816 1.00 82.88 68 LYS A O 1
ATOM 499 N N . PHE A 1 69 ? 13.408 5.474 -19.590 1.00 85.62 69 PHE A N 1
ATOM 500 C CA . PHE A 1 69 ? 12.082 5.051 -19.138 1.00 85.62 69 PHE A CA 1
ATOM 501 C C . PHE A 1 69 ? 11.970 3.534 -19.082 1.00 85.62 69 PHE A C 1
ATOM 503 O O . PHE A 1 69 ? 12.562 2.837 -19.913 1.00 85.62 69 PHE A O 1
ATOM 510 N N . VAL A 1 70 ? 11.197 3.028 -18.126 1.00 88.69 70 VAL A N 1
ATOM 511 C CA . VAL A 1 70 ? 10.841 1.604 -18.076 1.00 88.69 70 VAL A CA 1
ATOM 512 C C . VAL A 1 70 ? 9.886 1.285 -19.233 1.00 88.69 70 VAL A C 1
ATOM 514 O O . VAL A 1 70 ? 8.977 2.051 -19.541 1.00 88.69 70 VAL A O 1
ATOM 517 N N . ALA A 1 71 ? 10.128 0.167 -19.915 1.00 90.75 71 ALA A N 1
ATOM 518 C CA . ALA A 1 71 ? 9.350 -0.303 -21.056 1.00 90.75 71 ALA A CA 1
ATOM 519 C C . ALA A 1 71 ? 8.024 -0.925 -20.590 1.00 90.75 71 ALA A C 1
ATOM 521 O O . ALA A 1 71 ? 7.917 -2.148 -20.508 1.00 90.75 71 ALA A O 1
ATOM 522 N N . ASP A 1 72 ? 7.048 -0.088 -20.255 1.00 90.69 72 ASP A N 1
ATOM 523 C CA . ASP A 1 72 ? 5.818 -0.510 -19.585 1.00 90.69 72 ASP A CA 1
ATOM 524 C C . ASP A 1 72 ? 4.614 0.365 -19.963 1.00 90.69 72 ASP A C 1
ATOM 526 O O . ASP A 1 72 ? 4.768 1.400 -20.616 1.00 90.69 72 ASP A O 1
ATOM 530 N N . VAL A 1 73 ? 3.415 -0.067 -19.574 1.00 89.81 73 VAL A N 1
ATOM 531 C CA . VAL A 1 73 ? 2.182 0.711 -19.721 1.00 89.81 73 VAL A CA 1
ATOM 532 C C . VAL A 1 73 ? 2.094 1.813 -18.667 1.00 89.81 73 VAL A C 1
ATOM 534 O O . VAL A 1 73 ? 2.521 1.638 -17.520 1.00 89.81 73 VAL A O 1
ATOM 537 N N . CYS A 1 74 ? 1.492 2.935 -19.066 1.00 89.12 74 CYS A N 1
ATOM 538 C CA . CYS A 1 74 ? 1.120 3.994 -18.141 1.00 89.12 74 CYS A CA 1
ATOM 539 C C . CYS A 1 74 ? 0.035 3.509 -17.185 1.00 89.12 74 CYS A C 1
ATOM 541 O O . CYS A 1 74 ? -0.952 2.906 -17.603 1.00 89.12 74 CYS A O 1
ATOM 543 N N . GLY A 1 75 ? 0.222 3.759 -15.893 1.00 88.19 75 GLY A N 1
ATOM 544 C CA . GLY A 1 75 ? -0.762 3.393 -14.889 1.00 88.19 75 GLY A CA 1
ATOM 545 C C . GLY A 1 75 ? -0.283 3.620 -13.464 1.00 88.19 75 GLY A C 1
ATOM 546 O O . GLY A 1 75 ? 0.835 4.081 -13.218 1.00 88.19 75 GLY A O 1
ATOM 547 N N . TRP A 1 76 ? -1.148 3.270 -12.519 1.00 88.38 76 TRP A N 1
ATOM 548 C CA . TRP A 1 76 ? -0.867 3.311 -11.088 1.00 88.38 76 TRP A CA 1
ATOM 549 C C . TRP A 1 76 ? -1.383 2.061 -10.387 1.00 88.38 76 TRP A C 1
ATOM 551 O O . TRP A 1 76 ? -2.297 1.379 -10.853 1.00 88.38 76 TRP A O 1
ATOM 561 N N . ALA A 1 77 ? -0.805 1.796 -9.220 1.00 91.50 77 ALA A N 1
ATOM 562 C CA . ALA A 1 77 ? -1.261 0.763 -8.312 1.00 91.50 77 ALA A CA 1
ATOM 563 C C . ALA A 1 77 ? -1.451 1.346 -6.910 1.00 91.50 77 ALA A C 1
ATOM 565 O O . ALA A 1 77 ? -0.641 2.149 -6.445 1.00 91.50 77 ALA A O 1
ATOM 566 N N . ASP A 1 78 ? -2.498 0.889 -6.232 1.00 91.94 78 ASP A N 1
ATOM 567 C CA . ASP A 1 78 ? -2.861 1.283 -4.877 1.00 91.94 78 ASP A CA 1
ATOM 568 C C . ASP A 1 78 ? -3.026 0.045 -3.989 1.00 91.94 78 ASP A C 1
ATOM 570 O O . ASP A 1 78 ? -3.597 -0.969 -4.411 1.00 91.94 78 ASP A O 1
ATOM 574 N N . LEU A 1 79 ? -2.579 0.137 -2.733 1.00 94.38 79 LEU A N 1
ATOM 575 C CA . LEU A 1 79 ? -2.972 -0.833 -1.714 1.00 94.38 79 LEU A CA 1
ATOM 576 C C . LEU A 1 79 ? -4.403 -0.514 -1.284 1.00 94.38 79 LEU A C 1
ATOM 578 O O . LEU A 1 79 ? -4.685 0.610 -0.872 1.00 94.38 79 LEU A O 1
ATOM 582 N N . ALA A 1 80 ? -5.298 -1.491 -1.365 1.00 93.50 80 ALA A N 1
ATOM 583 C CA . ALA A 1 80 ? -6.697 -1.341 -0.997 1.00 93.50 80 ALA A CA 1
ATOM 584 C C . ALA A 1 80 ? -7.067 -2.246 0.181 1.00 93.50 80 ALA A C 1
ATOM 586 O O . ALA A 1 80 ? -6.631 -3.394 0.260 1.00 93.50 80 ALA A O 1
ATOM 587 N N . ILE A 1 81 ? -7.919 -1.733 1.063 1.00 92.94 81 ILE A N 1
ATOM 588 C CA . ILE A 1 81 ? -8.597 -2.484 2.119 1.00 92.94 81 ILE A CA 1
ATOM 589 C C . ILE A 1 81 ? -10.106 -2.422 1.876 1.00 92.94 81 ILE A C 1
ATOM 591 O O . ILE A 1 81 ? -10.669 -1.346 1.652 1.00 92.94 81 ILE A O 1
ATOM 595 N N . TYR A 1 82 ? -10.749 -3.588 1.885 1.00 86.31 82 TYR A N 1
ATOM 596 C CA . TYR A 1 82 ? -12.187 -3.731 1.610 1.00 86.31 82 TYR A CA 1
ATOM 597 C C . TYR A 1 82 ? -13.008 -4.024 2.871 1.00 86.31 82 TYR A C 1
ATOM 599 O O . TYR A 1 82 ? -14.235 -4.034 2.822 1.00 86.31 82 TYR A O 1
ATOM 607 N N . ASP A 1 83 ? -12.338 -4.237 4.002 1.00 86.00 83 ASP A N 1
ATOM 608 C CA . ASP A 1 83 ? -12.979 -4.466 5.291 1.00 86.00 83 ASP A CA 1
ATOM 609 C C . ASP A 1 83 ? -13.220 -3.140 6.021 1.00 86.00 83 ASP A C 1
ATOM 611 O O . ASP A 1 83 ? -12.379 -2.654 6.778 1.00 86.00 83 ASP A O 1
ATOM 615 N N . SER A 1 84 ? -14.378 -2.532 5.765 1.00 80.25 84 SER A N 1
ATOM 616 C CA . SER A 1 84 ? -14.764 -1.236 6.331 1.00 80.25 84 SER A CA 1
ATOM 617 C C . SER A 1 84 ? -15.039 -1.259 7.837 1.00 80.25 84 SER A C 1
ATOM 619 O O . SER A 1 84 ? -15.078 -0.193 8.450 1.00 80.25 84 SER A O 1
ATOM 621 N N . GLN A 1 85 ? -15.208 -2.441 8.441 1.00 84.38 85 GLN A N 1
ATOM 622 C CA . G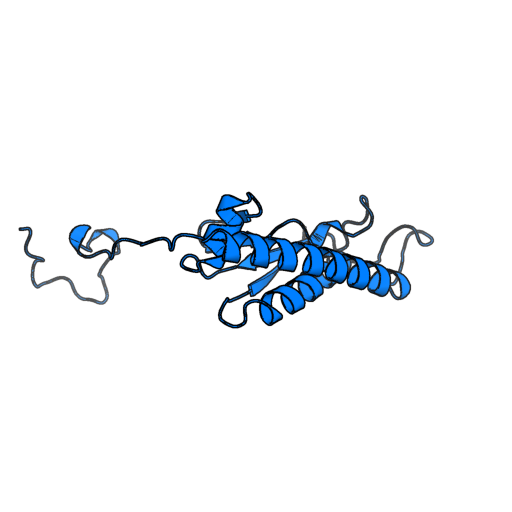LN A 1 85 ? -15.463 -2.604 9.877 1.00 84.38 85 GLN A CA 1
ATOM 623 C C . GLN A 1 85 ? -14.220 -3.057 10.652 1.00 84.38 85 GLN A C 1
ATOM 625 O O . GLN A 1 85 ? -14.315 -3.398 11.828 1.00 84.38 85 GLN A O 1
ATOM 630 N N . SER A 1 86 ? -13.041 -3.036 10.031 1.00 88.38 86 SER A N 1
ATOM 631 C CA . SER A 1 86 ? -11.797 -3.356 10.722 1.00 88.38 86 SER A CA 1
ATOM 632 C C . SER A 1 86 ? -11.343 -2.211 11.633 1.00 88.38 86 SER A C 1
ATOM 634 O O . SER A 1 86 ? -11.302 -1.045 11.231 1.00 88.38 86 SER A O 1
ATOM 636 N N . SER A 1 87 ? -10.884 -2.540 12.842 1.00 91.50 87 SER A N 1
ATOM 637 C CA . SER A 1 87 ? -10.219 -1.579 13.733 1.00 91.50 87 SER A CA 1
ATOM 638 C C . SER A 1 87 ? -8.932 -1.011 13.114 1.00 91.50 87 SER A C 1
ATOM 640 O O . SER A 1 87 ? -8.547 0.121 13.413 1.00 91.50 87 SER A O 1
ATOM 642 N N . VAL A 1 88 ? -8.307 -1.747 12.185 1.00 93.00 88 VAL A N 1
ATOM 643 C CA . VAL A 1 88 ? -7.170 -1.271 11.383 1.00 93.00 88 VAL A CA 1
ATOM 644 C C . VAL A 1 88 ? -7.596 -0.126 10.464 1.00 93.00 88 VAL A C 1
ATOM 646 O O . VAL A 1 88 ? -6.877 0.865 10.371 1.00 93.00 88 VAL A O 1
ATOM 649 N N . VAL A 1 89 ? -8.777 -0.200 9.836 1.00 91.69 89 VAL A N 1
ATOM 650 C CA . VAL A 1 89 ? -9.311 0.913 9.028 1.00 91.69 89 VAL A CA 1
ATOM 651 C C . VAL A 1 89 ? -9.552 2.139 9.896 1.00 91.69 89 VAL A C 1
ATOM 653 O O . VAL A 1 89 ? -9.139 3.233 9.519 1.00 91.69 89 VAL A O 1
ATOM 656 N N . SER A 1 90 ? -10.143 1.974 11.079 1.00 91.75 90 SER A N 1
ATOM 657 C CA . SER A 1 90 ? -10.322 3.085 12.019 1.00 91.75 90 SER A CA 1
ATOM 658 C C . SER A 1 90 ? -8.994 3.735 12.412 1.00 91.75 90 SER A C 1
ATOM 660 O O . SER A 1 90 ? -8.896 4.961 12.437 1.00 91.75 90 SER A O 1
ATOM 662 N N . ALA A 1 91 ? -7.951 2.935 12.657 1.00 93.50 91 ALA A N 1
ATOM 663 C CA . ALA A 1 91 ? -6.617 3.442 12.969 1.00 93.50 91 ALA A CA 1
ATOM 664 C C . ALA A 1 91 ? -6.007 4.208 11.784 1.00 93.50 91 ALA A C 1
ATOM 666 O O . ALA A 1 91 ? -5.465 5.298 11.959 1.00 93.50 91 ALA A O 1
ATOM 667 N N . LEU A 1 92 ? -6.133 3.672 10.569 1.00 92.81 92 LEU A N 1
ATOM 668 C CA . LEU A 1 92 ? -5.668 4.324 9.345 1.00 92.81 92 LEU A CA 1
ATOM 669 C C . LEU A 1 92 ? -6.394 5.652 9.077 1.00 92.81 92 LEU A C 1
ATOM 671 O O . LEU A 1 92 ? -5.744 6.640 8.734 1.00 92.81 92 LEU A O 1
ATOM 675 N N . ILE A 1 93 ? -7.711 5.702 9.299 1.00 91.12 93 ILE A N 1
ATOM 676 C CA . ILE A 1 93 ? -8.512 6.930 9.204 1.00 91.12 93 ILE A CA 1
ATOM 677 C C . ILE A 1 93 ? -8.036 7.957 10.233 1.00 91.12 93 ILE A C 1
ATOM 679 O O . ILE A 1 93 ? -7.811 9.111 9.874 1.00 91.12 93 ILE A O 1
ATOM 683 N N . ALA A 1 94 ? -7.833 7.545 11.488 1.00 90.56 94 ALA A N 1
ATOM 684 C CA . ALA A 1 94 ? -7.365 8.430 12.555 1.00 90.56 94 ALA A CA 1
ATOM 685 C C . ALA A 1 94 ? -5.984 9.042 12.254 1.00 90.56 94 ALA A C 1
ATOM 687 O O . ALA A 1 94 ? -5.708 10.172 12.656 1.00 90.56 94 ALA A O 1
ATOM 688 N N . MET A 1 95 ? -5.130 8.322 11.522 1.00 91.94 95 MET A N 1
ATOM 689 C CA . MET A 1 95 ? -3.821 8.814 11.077 1.00 91.94 95 MET A CA 1
ATOM 690 C C . MET A 1 95 ? -3.867 9.614 9.766 1.00 91.94 95 MET A C 1
ATOM 692 O O . MET A 1 95 ? -2.861 10.214 9.398 1.00 91.94 95 MET A O 1
ATOM 696 N N . GLY A 1 96 ? -4.998 9.635 9.054 1.00 89.94 96 GLY A N 1
ATOM 697 C CA . GLY A 1 96 ? -5.098 10.255 7.730 1.00 89.94 96 GLY A CA 1
ATOM 698 C C . GLY A 1 96 ? -4.395 9.468 6.616 1.00 89.94 96 GLY A C 1
ATOM 699 O O . GLY A 1 96 ? -4.131 10.019 5.552 1.00 89.94 96 GLY A O 1
ATOM 700 N N . GLU A 1 97 ? -4.120 8.181 6.831 1.00 92.25 97 GLU A N 1
ATOM 701 C CA . GLU A 1 97 ? -3.397 7.297 5.900 1.00 92.25 97 GLU A CA 1
ATOM 702 C C . GLU A 1 97 ? -4.334 6.584 4.911 1.00 92.25 97 GLU A C 1
ATOM 704 O O . GLU A 1 97 ? -3.941 5.633 4.233 1.00 92.25 97 GLU A O 1
ATOM 709 N N . THR A 1 98 ? -5.593 7.030 4.814 1.00 90.94 98 THR A N 1
ATOM 710 C CA . THR A 1 98 ? -6.591 6.450 3.908 1.00 90.94 98 THR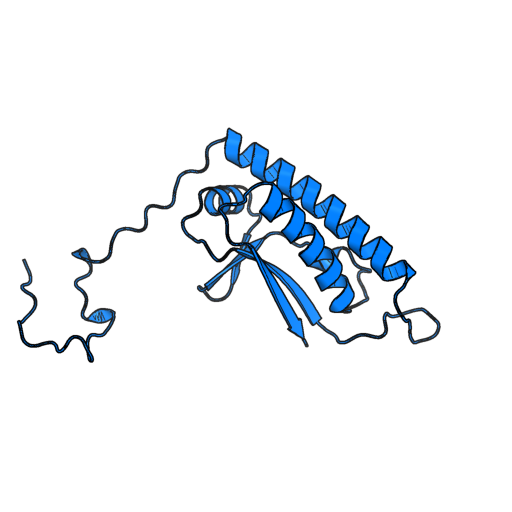 A CA 1
ATOM 711 C C . THR A 1 98 ? -7.289 7.462 3.020 1.00 90.94 98 THR A C 1
ATOM 713 O O . THR A 1 98 ? -7.605 8.573 3.438 1.00 90.94 98 THR A O 1
ATOM 716 N N . THR A 1 99 ? -7.627 7.041 1.801 1.00 88.38 99 THR A N 1
ATOM 717 C CA . THR A 1 99 ? -8.547 7.759 0.904 1.00 88.38 99 THR A CA 1
ATOM 718 C C . THR A 1 99 ? -9.679 6.825 0.480 1.00 88.38 99 THR A C 1
ATOM 720 O O . THR A 1 99 ? -9.418 5.690 0.095 1.00 88.38 99 THR A O 1
ATOM 723 N N . ILE A 1 100 ? -10.933 7.277 0.524 1.00 85.75 100 ILE A N 1
ATOM 724 C CA . ILE A 1 100 ? -12.086 6.465 0.095 1.00 85.75 100 ILE A CA 1
ATOM 725 C C . ILE A 1 100 ? -12.026 6.228 -1.421 1.00 85.75 100 ILE A C 1
ATOM 727 O O . ILE A 1 100 ? -11.838 7.169 -2.192 1.00 85.75 100 ILE A O 1
ATOM 731 N N . ILE A 1 101 ? -12.244 4.983 -1.853 1.00 81.75 101 ILE A N 1
ATOM 732 C CA . ILE A 1 101 ? -12.303 4.597 -3.266 1.00 81.75 101 ILE A CA 1
ATOM 733 C C . ILE A 1 101 ? -13.742 4.234 -3.636 1.00 81.75 101 ILE A C 1
ATOM 735 O O . ILE A 1 101 ? -14.207 3.134 -3.338 1.00 81.75 101 ILE A O 1
ATOM 739 N N . GLY A 1 102 ? -14.452 5.149 -4.304 1.00 67.88 102 GLY A N 1
ATOM 740 C CA . GLY A 1 102 ? -15.746 4.872 -4.950 1.00 67.88 102 GLY A CA 1
ATOM 741 C C . GLY A 1 102 ? -16.837 4.273 -4.049 1.00 67.88 102 GLY A C 1
ATOM 742 O O . GLY A 1 102 ? -17.740 3.627 -4.563 1.00 67.88 102 GLY A O 1
ATOM 743 N N . GLY A 1 103 ? -16.732 4.429 -2.724 1.00 70.69 103 GLY A N 1
ATOM 744 C CA . GLY A 1 103 ? -17.644 3.820 -1.748 1.00 70.69 103 GLY A CA 1
ATOM 745 C C . GLY A 1 103 ? -17.460 2.312 -1.518 1.00 70.69 103 GLY A C 1
ATOM 746 O O . GLY A 1 103 ? -18.265 1.723 -0.808 1.00 70.69 103 GLY A O 1
ATOM 747 N N . VAL A 1 104 ? -16.427 1.685 -2.095 1.00 74.06 104 VAL A N 1
ATOM 748 C CA . VAL A 1 104 ? -16.214 0.220 -2.056 1.00 74.06 104 VAL A CA 1
ATOM 749 C C . VAL A 1 104 ? -15.090 -0.186 -1.096 1.00 74.06 104 VAL A C 1
ATOM 751 O O . VAL A 1 104 ? -15.049 -1.316 -0.623 1.00 74.06 104 VAL A O 1
ATOM 754 N N . GLY A 1 105 ? -14.168 0.725 -0.790 1.00 85.19 105 GLY A N 1
ATOM 755 C CA . GLY A 1 105 ? -13.063 0.461 0.126 1.00 85.19 105 GLY A CA 1
ATOM 756 C C . GLY A 1 105 ? -12.186 1.685 0.335 1.00 85.19 105 GLY A C 1
ATOM 757 O O . GLY A 1 105 ? -12.556 2.804 -0.037 1.00 85.19 105 GLY A O 1
ATOM 758 N N . TYR A 1 106 ? -11.005 1.464 0.903 1.00 88.56 106 TYR A N 1
ATOM 759 C CA . TYR A 1 106 ? -10.045 2.521 1.198 1.00 88.56 106 TYR A CA 1
ATOM 760 C C . TYR A 1 106 ? -8.708 2.225 0.531 1.00 88.56 106 TYR A C 1
ATOM 762 O O . TYR A 1 106 ? -8.195 1.111 0.616 1.00 88.56 106 TYR A O 1
ATOM 770 N N . ARG A 1 107 ? -8.124 3.239 -0.106 1.00 89.44 107 ARG A N 1
ATOM 771 C CA . ARG A 1 107 ? -6.709 3.254 -0.464 1.00 89.44 107 ARG A CA 1
ATOM 772 C C . ARG A 1 107 ? -5.910 3.463 0.807 1.00 89.44 107 ARG A C 1
ATOM 774 O O . ARG A 1 107 ? -6.271 4.348 1.578 1.00 89.44 107 ARG A O 1
ATOM 781 N N . VAL A 1 108 ? -4.834 2.710 0.978 1.00 89.12 108 VAL A N 1
ATOM 782 C CA . VAL A 1 108 ? -3.927 2.785 2.122 1.00 89.12 108 VAL A CA 1
ATOM 783 C C . VAL A 1 108 ? -2.593 3.358 1.669 1.00 89.12 108 VAL A C 1
ATOM 785 O O . VAL A 1 108 ? -1.874 2.716 0.904 1.00 89.12 108 VAL A O 1
ATOM 788 N N . SER A 1 109 ? -2.270 4.544 2.182 1.00 86.31 109 SER A N 1
ATOM 789 C CA . SER A 1 109 ? -1.042 5.288 1.906 1.00 86.31 109 SER A CA 1
ATOM 790 C C . SER A 1 109 ? -0.692 5.392 0.407 1.00 86.31 109 SER A C 1
ATOM 792 O O . SER A 1 109 ? -1.543 5.206 -0.464 1.00 86.31 109 SER A O 1
ATOM 794 N N . ASP A 1 110 ? 0.550 5.763 0.093 1.00 86.56 110 ASP A N 1
ATOM 795 C CA . ASP A 1 110 ? 1.001 6.105 -1.265 1.00 86.56 110 ASP A CA 1
ATOM 796 C C . ASP A 1 110 ? 2.172 5.222 -1.742 1.00 86.56 110 ASP A C 1
ATOM 798 O O . ASP A 1 110 ? 3.223 5.699 -2.175 1.00 86.56 110 ASP A O 1
ATOM 802 N N . PHE A 1 111 ? 2.026 3.897 -1.614 1.00 87.12 111 PHE A N 1
ATOM 803 C CA . PHE A 1 111 ? 3.099 2.937 -1.921 1.00 87.12 111 PHE A CA 1
ATOM 804 C C . PHE A 1 111 ? 3.482 2.883 -3.409 1.00 87.12 111 PHE A C 1
ATOM 806 O O . PHE A 1 111 ? 4.642 2.628 -3.732 1.00 87.12 111 PHE A O 1
ATOM 813 N N . GLY A 1 112 ? 2.543 3.155 -4.320 1.00 75.56 112 GLY A N 1
ATOM 814 C CA . GLY A 1 112 ? 2.793 3.137 -5.765 1.00 75.56 112 GLY A CA 1
ATOM 815 C C . GLY A 1 112 ? 3.743 4.239 -6.252 1.00 75.56 112 GLY A C 1
ATOM 816 O O . GLY A 1 112 ? 4.228 4.175 -7.378 1.00 75.56 112 GLY A O 1
ATOM 817 N N . ARG A 1 113 ? 4.055 5.239 -5.413 1.00 77.50 113 ARG A N 1
ATOM 818 C CA . ARG A 1 113 ? 4.909 6.383 -5.777 1.00 77.50 113 ARG A CA 1
ATOM 819 C C . ARG A 1 113 ? 6.380 6.254 -5.400 1.00 77.50 113 ARG A C 1
ATOM 821 O O . ARG A 1 113 ? 7.140 7.190 -5.636 1.00 77.50 113 ARG A O 1
ATOM 828 N N . HIS A 1 114 ? 6.817 5.110 -4.872 1.00 76.00 114 HIS A N 1
ATOM 829 C CA 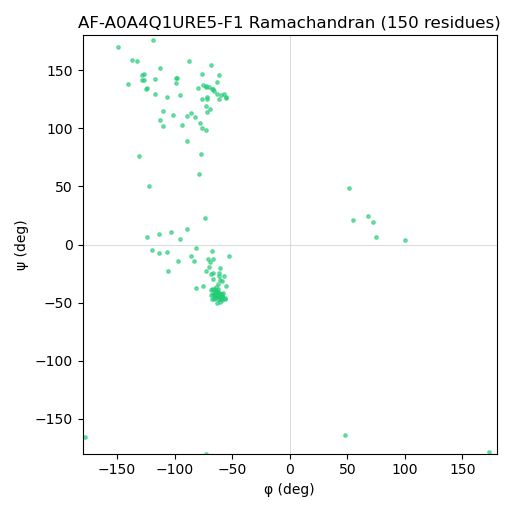. HIS A 1 114 ? 8.239 4.878 -4.564 1.00 76.00 114 HIS A CA 1
ATOM 830 C C . HIS A 1 114 ? 9.147 4.788 -5.809 1.00 76.00 114 HIS A C 1
ATOM 832 O O . HIS A 1 114 ? 10.365 4.723 -5.665 1.00 76.00 114 HIS A O 1
ATOM 838 N N . GLY A 1 115 ? 8.581 4.806 -7.024 1.00 66.75 115 GLY A N 1
ATOM 839 C CA . GLY A 1 115 ? 9.311 4.848 -8.294 1.00 66.75 115 GLY A CA 1
ATOM 840 C C . GLY A 1 115 ? 9.960 6.200 -8.624 1.00 66.75 115 GLY A C 1
ATOM 841 O O . GLY A 1 115 ? 9.868 7.187 -7.892 1.00 66.75 115 GLY A O 1
ATOM 842 N N . ARG A 1 116 ? 10.632 6.271 -9.780 1.00 66.50 116 ARG A N 1
ATOM 843 C CA . ARG A 1 116 ? 11.159 7.542 -10.302 1.00 66.50 116 ARG A CA 1
ATOM 844 C C . ARG A 1 116 ? 9.978 8.476 -10.576 1.00 66.50 116 ARG A C 1
ATOM 846 O O . ARG A 1 116 ? 9.078 8.103 -11.314 1.00 66.50 116 ARG A O 1
ATOM 853 N N . GLN A 1 117 ? 10.018 9.716 -10.075 1.00 60.56 117 GLN A N 1
ATOM 854 C CA . GLN A 1 117 ? 8.933 10.718 -10.189 1.00 60.56 117 GLN A CA 1
ATOM 855 C C . GLN A 1 117 ? 8.407 10.998 -11.617 1.00 60.56 117 GLN A C 1
ATOM 857 O O . GLN A 1 117 ? 7.431 11.726 -11.772 1.00 60.56 117 GLN A O 1
ATOM 862 N N . ARG A 1 118 ? 9.069 10.488 -12.663 1.00 58.09 118 ARG A N 1
ATOM 863 C CA . ARG A 1 118 ? 8.715 10.683 -14.076 1.00 58.09 118 ARG A CA 1
ATOM 864 C C . ARG A 1 118 ? 8.394 9.388 -14.828 1.00 58.09 118 ARG A C 1
ATOM 866 O O . ARG A 1 118 ? 8.022 9.481 -15.991 1.00 58.09 118 ARG A O 1
ATOM 873 N N . ASP A 1 119 ? 8.549 8.222 -14.201 1.00 65.88 119 ASP A N 1
ATOM 874 C CA . ASP A 1 119 ? 8.168 6.940 -14.795 1.00 65.88 119 ASP A CA 1
ATOM 875 C C . ASP A 1 119 ? 6.746 6.600 -14.343 1.00 65.88 119 ASP A C 1
ATOM 877 O O . ASP A 1 119 ? 6.528 6.169 -13.212 1.00 65.88 119 ASP A O 1
ATOM 881 N N . GLN A 1 120 ? 5.773 6.794 -15.233 1.00 74.75 120 GLN A N 1
ATOM 882 C CA . GLN A 1 120 ? 4.432 6.225 -15.085 1.00 74.75 120 GLN 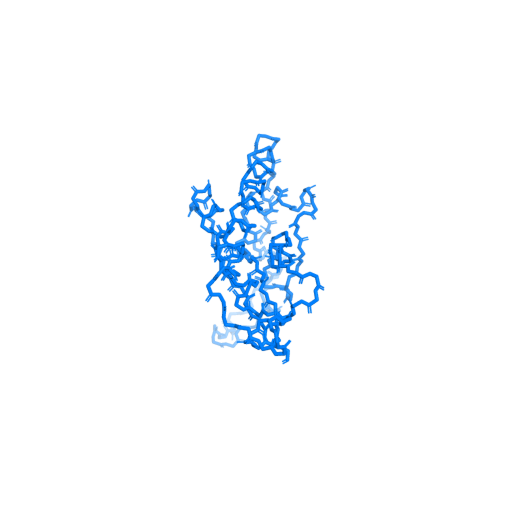A CA 1
ATOM 883 C C . GLN A 1 120 ? 4.480 4.752 -15.507 1.00 74.75 120 GLN A C 1
ATOM 885 O O . GLN A 1 120 ? 3.879 4.382 -16.497 1.00 74.75 120 GLN A O 1
ATOM 890 N N . ALA A 1 121 ? 5.272 3.922 -14.834 1.00 88.50 121 ALA A N 1
ATOM 891 C CA . ALA A 1 121 ? 5.381 2.503 -15.163 1.00 88.50 121 ALA A CA 1
ATOM 892 C C . ALA A 1 121 ? 4.555 1.692 -14.166 1.00 88.50 121 ALA A C 1
ATOM 894 O O . ALA A 1 121 ? 4.896 1.629 -12.980 1.00 88.50 121 ALA A O 1
ATOM 895 N N . LEU A 1 122 ? 3.465 1.088 -14.637 1.00 91.88 122 LEU A N 1
ATOM 896 C CA . LEU A 1 122 ? 2.547 0.352 -13.777 1.00 91.88 122 LEU A CA 1
ATOM 897 C C . LEU A 1 122 ? 3.237 -0.764 -12.984 1.00 91.88 122 LEU A C 1
ATOM 899 O O . LEU A 1 122 ? 3.049 -0.858 -11.777 1.00 91.88 122 LEU A O 1
ATOM 903 N N . SER A 1 123 ? 4.057 -1.577 -13.640 1.00 92.88 123 SER A N 1
ATOM 904 C CA . SER A 1 123 ? 4.775 -2.708 -13.049 1.00 92.88 123 SER A CA 1
ATOM 905 C C . SER A 1 123 ? 5.691 -2.261 -11.906 1.00 92.88 123 SER A C 1
ATOM 907 O O . SER A 1 123 ? 5.893 -2.998 -10.942 1.00 92.88 123 SER A O 1
ATOM 909 N N . VAL A 1 124 ? 6.227 -1.033 -11.975 1.00 92.25 124 VAL A N 1
ATOM 910 C CA . VAL A 1 124 ? 7.004 -0.436 -10.877 1.00 92.25 124 VAL A CA 1
ATOM 911 C C . VAL A 1 124 ? 6.094 -0.153 -9.681 1.00 92.25 124 VAL A C 1
ATOM 913 O O . VAL A 1 124 ? 6.435 -0.508 -8.552 1.00 92.25 124 VAL A O 1
ATOM 916 N N . ALA A 1 125 ? 4.928 0.454 -9.916 1.00 92.25 125 ALA A N 1
ATOM 917 C CA . ALA A 1 125 ? 3.953 0.713 -8.861 1.00 92.25 125 ALA A CA 1
ATOM 918 C C . ALA A 1 125 ? 3.433 -0.599 -8.242 1.00 92.25 125 ALA A C 1
ATOM 920 O O . ALA A 1 125 ? 3.377 -0.719 -7.019 1.00 92.25 125 ALA A O 1
ATOM 921 N N . GLU A 1 126 ? 3.118 -1.603 -9.064 1.00 94.88 126 GLU A N 1
ATOM 922 C CA . GLU A 1 126 ? 2.664 -2.925 -8.620 1.00 94.88 126 GLU A CA 1
ATOM 923 C C . GLU A 1 126 ? 3.712 -3.632 -7.757 1.00 94.88 126 GLU A C 1
ATOM 925 O O . GLU A 1 126 ? 3.362 -4.170 -6.707 1.00 94.88 126 GLU A O 1
ATOM 930 N N . ALA A 1 127 ? 4.995 -3.577 -8.131 1.00 94.81 127 ALA A N 1
ATOM 931 C CA . ALA A 1 127 ? 6.073 -4.159 -7.332 1.00 94.81 127 ALA A CA 1
ATOM 932 C C . ALA A 1 127 ? 6.133 -3.554 -5.917 1.00 94.81 127 ALA A C 1
ATOM 934 O O . ALA A 1 127 ? 6.262 -4.282 -4.929 1.00 94.81 127 ALA A O 1
ATOM 935 N N . GLY A 1 128 ? 5.995 -2.228 -5.808 1.00 94.38 128 GLY A N 1
ATOM 936 C CA . GLY A 1 128 ? 5.956 -1.539 -4.517 1.00 94.38 128 GLY A CA 1
ATOM 937 C C . GLY A 1 128 ? 4.723 -1.908 -3.689 1.00 94.38 128 GLY A C 1
ATOM 938 O O . GLY A 1 128 ? 4.836 -2.230 -2.504 1.00 94.38 128 GLY A O 1
ATOM 939 N N . VAL A 1 129 ? 3.543 -1.897 -4.311 1.00 95.88 129 VAL A N 1
ATOM 940 C CA . VAL A 1 129 ? 2.275 -2.179 -3.627 1.00 95.88 129 VAL A CA 1
ATOM 941 C C . VAL A 1 129 ? 2.169 -3.642 -3.192 1.00 95.88 129 VAL A C 1
ATOM 943 O O . VAL A 1 129 ? 1.703 -3.904 -2.084 1.00 95.88 129 VAL A O 1
ATOM 946 N N . GLU A 1 130 ? 2.624 -4.602 -3.999 1.00 97.25 130 GLU A N 1
ATOM 947 C CA . GLU A 1 130 ? 2.584 -6.023 -3.634 1.00 97.25 130 GLU A CA 1
ATOM 948 C C . GLU A 1 130 ? 3.512 -6.318 -2.444 1.00 97.25 130 GLU A C 1
ATOM 950 O O . GLU A 1 130 ? 3.137 -7.055 -1.531 1.00 97.25 130 GLU A O 1
ATOM 955 N N . ALA A 1 131 ? 4.685 -5.679 -2.376 1.00 97.12 131 ALA A N 1
ATOM 956 C CA . ALA A 1 131 ? 5.562 -5.787 -1.211 1.00 97.12 131 ALA A CA 1
ATOM 957 C C . ALA A 1 131 ? 4.938 -5.157 0.048 1.00 97.12 131 ALA A C 1
ATOM 959 O O . ALA A 1 131 ? 4.980 -5.755 1.126 1.00 97.12 131 ALA A O 1
ATOM 960 N N . ALA A 1 132 ? 4.301 -3.987 -0.080 1.00 97.00 132 ALA A N 1
ATOM 961 C CA . ALA A 1 132 ? 3.566 -3.369 1.023 1.00 97.00 132 ALA A CA 1
ATOM 962 C C . ALA A 1 132 ? 2.419 -4.266 1.515 1.00 97.00 132 ALA A C 1
ATOM 964 O O . ALA A 1 132 ? 2.266 -4.478 2.719 1.00 97.00 132 ALA A O 1
ATOM 965 N N . LYS A 1 133 ? 1.650 -4.853 0.589 1.00 97.31 133 LYS A N 1
ATOM 966 C CA . LYS A 1 133 ? 0.576 -5.805 0.891 1.00 97.31 133 LYS A CA 1
ATOM 967 C C . LYS A 1 133 ? 1.085 -6.987 1.706 1.00 97.31 133 LYS A C 1
ATOM 969 O O . LYS A 1 133 ? 0.453 -7.328 2.699 1.00 97.31 133 LYS A O 1
ATOM 974 N N . GLN A 1 134 ? 2.216 -7.587 1.333 1.00 97.69 134 GLN A N 1
ATOM 975 C CA . GLN A 1 134 ? 2.788 -8.721 2.068 1.00 97.69 134 GLN A CA 1
ATOM 976 C C . GLN A 1 134 ? 3.116 -8.362 3.522 1.00 97.69 134 GLN A C 1
ATOM 978 O O . GLN A 1 134 ? 2.813 -9.138 4.429 1.00 97.69 134 GLN A O 1
ATOM 983 N N . VAL A 1 135 ? 3.690 -7.178 3.761 1.00 97.81 135 VAL A N 1
ATOM 984 C CA . VAL A 1 135 ? 3.957 -6.689 5.123 1.00 97.81 135 VAL A CA 1
ATOM 985 C C . VAL A 1 135 ? 2.650 -6.498 5.890 1.00 97.81 135 VAL A C 1
ATOM 987 O O . VAL A 1 135 ? 2.502 -7.023 6.992 1.00 97.81 135 VAL A O 1
ATOM 990 N N . MET A 1 136 ? 1.681 -5.801 5.296 1.00 96.94 136 MET A N 1
ATOM 991 C CA . MET A 1 136 ? 0.406 -5.504 5.953 1.00 96.94 136 MET A CA 1
ATOM 992 C C . MET A 1 136 ? -0.397 -6.774 6.261 1.00 96.94 136 MET A C 1
ATOM 994 O O . MET A 1 136 ? -0.882 -6.922 7.378 1.00 96.94 136 MET A O 1
ATOM 998 N N . GLN A 1 137 ? -0.461 -7.732 5.332 1.00 96.50 137 GLN A N 1
ATOM 999 C CA . GLN A 1 137 ? -1.107 -9.034 5.540 1.00 96.50 137 GLN A CA 1
ATOM 1000 C C . GLN A 1 137 ? -0.404 -9.866 6.615 1.00 96.50 137 GLN A C 1
ATOM 1002 O O . GLN A 1 137 ? -1.057 -10.557 7.388 1.00 96.50 137 GLN A O 1
ATOM 1007 N N . LYS A 1 138 ? 0.929 -9.794 6.703 1.00 96.94 138 LYS A N 1
ATOM 1008 C CA . LYS A 1 138 ? 1.679 -10.479 7.761 1.00 96.94 138 LYS A CA 1
ATOM 1009 C C . LYS A 1 138 ? 1.406 -9.872 9.139 1.00 96.94 138 LYS A C 1
ATOM 1011 O O . LYS A 1 138 ? 1.349 -10.611 10.119 1.00 96.94 138 LYS A O 1
ATOM 1016 N N . ARG A 1 139 ? 1.282 -8.544 9.228 1.00 96.38 139 ARG A N 1
ATOM 1017 C CA . ARG A 1 139 ? 1.002 -7.839 10.489 1.00 96.38 139 ARG A CA 1
ATOM 1018 C C . ARG A 1 139 ? -0.460 -7.980 10.919 1.00 96.38 139 ARG A C 1
ATOM 1020 O O . ARG A 1 139 ? -0.714 -8.124 12.108 1.00 96.38 139 ARG A O 1
ATOM 1027 N N . PHE A 1 140 ? -1.391 -7.995 9.966 1.00 95.38 140 PHE A N 1
ATOM 1028 C CA . PHE A 1 140 ? -2.835 -8.051 10.205 1.00 95.38 140 PHE A CA 1
ATOM 1029 C C . PHE A 1 140 ? -3.482 -9.153 9.341 1.00 95.38 140 PHE A C 1
ATOM 1031 O O . PHE A 1 140 ? -4.105 -8.849 8.322 1.00 95.38 140 PHE A O 1
ATOM 1038 N N . PRO A 1 141 ? -3.329 -10.438 9.716 1.00 94.12 141 PRO A N 1
ATOM 1039 C CA . PRO A 1 141 ? -3.754 -11.574 8.890 1.00 94.12 141 PRO A CA 1
ATOM 1040 C C . PRO A 1 141 ? -5.272 -11.685 8.717 1.00 94.12 141 PRO A C 1
ATOM 1042 O O . PRO A 1 141 ? -5.733 -12.231 7.718 1.00 94.12 141 PRO A O 1
ATOM 1045 N N . ASP A 1 142 ? -6.044 -11.138 9.657 1.00 91.06 142 ASP A N 1
ATOM 1046 C CA . ASP A 1 142 ? -7.509 -11.160 9.619 1.00 91.06 142 ASP A CA 1
ATOM 1047 C C . ASP A 1 142 ? -8.100 -10.066 8.713 1.00 91.06 142 ASP A C 1
ATOM 1049 O O . ASP A 1 142 ? -9.313 -9.993 8.531 1.00 91.06 142 ASP A O 1
ATOM 1053 N N . VAL A 1 143 ? -7.253 -9.206 8.135 1.00 91.56 143 VAL A N 1
ATOM 1054 C CA . VAL A 1 143 ? -7.673 -8.051 7.341 1.00 91.56 143 VAL A CA 1
ATOM 1055 C C . VAL A 1 143 ? -7.421 -8.288 5.853 1.00 91.56 143 VAL A C 1
ATOM 1057 O O . VAL A 1 143 ? -6.311 -8.586 5.407 1.00 91.56 143 VAL A O 1
ATOM 1060 N N . GLY A 1 144 ? -8.471 -8.110 5.051 1.00 91.25 144 GLY A N 1
ATOM 1061 C CA . GLY A 1 144 ? -8.415 -8.274 3.601 1.00 91.25 144 GLY A CA 1
ATOM 1062 C C . GLY A 1 144 ? -7.741 -7.098 2.891 1.00 91.25 144 GLY A C 1
ATOM 1063 O O . GLY A 1 144 ? -8.390 -6.087 2.613 1.00 91.25 144 GLY A O 1
ATOM 1064 N N . PHE A 1 145 ? -6.464 -7.262 2.532 1.00 93.75 145 PHE A N 1
ATOM 1065 C CA . PHE A 1 145 ? -5.733 -6.342 1.653 1.00 93.75 145 PHE A CA 1
ATOM 1066 C C . PHE A 1 145 ? -5.681 -6.848 0.207 1.00 93.75 145 PHE A C 1
ATOM 1068 O O . PHE A 1 145 ? -5.418 -8.028 -0.041 1.00 93.75 145 PHE A O 1
ATOM 1075 N N . GLY A 1 146 ? -5.858 -5.942 -0.752 1.00 93.31 146 GLY A N 1
ATOM 1076 C CA . GLY A 1 146 ? -5.735 -6.213 -2.182 1.00 93.31 146 GLY A CA 1
ATOM 1077 C C . GLY A 1 146 ? -4.890 -5.168 -2.901 1.00 93.31 146 GLY A C 1
ATOM 1078 O O . GLY A 1 146 ? -4.745 -4.042 -2.434 1.00 93.31 146 GLY A O 1
ATOM 1079 N N . VAL A 1 147 ? -4.348 -5.545 -4.056 1.00 93.50 147 VAL A N 1
ATOM 1080 C CA . VAL A 1 147 ? -3.696 -4.608 -4.978 1.00 93.50 147 VAL A CA 1
ATOM 1081 C C . VAL A 1 147 ? -4.718 -4.178 -6.014 1.00 93.50 147 VAL A C 1
ATOM 1083 O O . VAL A 1 147 ? -5.384 -5.018 -6.620 1.00 93.50 147 VAL A O 1
ATOM 1086 N N . ARG A 1 148 ? -4.855 -2.870 -6.205 1.00 91.19 148 ARG A N 1
ATOM 1087 C CA . ARG A 1 148 ? -5.690 -2.290 -7.252 1.00 91.19 148 ARG A CA 1
ATOM 1088 C C . ARG A 1 148 ? -4.790 -1.592 -8.259 1.00 91.19 148 ARG A C 1
ATOM 1090 O O . ARG A 1 148 ? -4.271 -0.524 -7.963 1.00 91.19 148 ARG A O 1
ATOM 1097 N N . ALA A 1 149 ? -4.645 -2.188 -9.433 1.00 91.31 149 ALA A N 1
ATOM 1098 C CA . ALA A 1 149 ? -3.936 -1.614 -10.569 1.00 91.31 149 ALA A CA 1
ATOM 1099 C C . ALA A 1 149 ? -4.924 -0.988 -11.564 1.00 91.31 149 ALA A C 1
ATOM 1101 O O . ALA A 1 149 ? -6.021 -1.515 -11.772 1.00 91.31 149 ALA A O 1
ATOM 1102 N N . MET A 1 150 ? -4.547 0.134 -12.172 1.00 87.69 150 MET A N 1
ATOM 1103 C CA . MET A 1 150 ? -5.305 0.786 -13.238 1.00 87.69 150 MET A CA 1
ATOM 1104 C C . MET A 1 150 ? -4.350 1.315 -14.302 1.00 87.69 150 MET A C 1
ATOM 1106 O O . MET A 1 150 ? -3.289 1.845 -13.978 1.00 87.69 150 MET A O 1
ATOM 1110 N N . TRP A 1 151 ? -4.728 1.125 -15.564 1.00 87.44 151 TRP A N 1
ATOM 1111 C CA . TRP A 1 151 ? -3.975 1.588 -16.727 1.00 87.44 151 TRP A CA 1
ATOM 1112 C C . TRP A 1 151 ? -4.587 2.903 -17.210 1.00 87.44 151 TRP A C 1
ATOM 1114 O O . TRP A 1 151 ? -5.811 3.050 -17.149 1.00 87.44 151 TRP A O 1
ATOM 1124 N N . ASP A 1 152 ? -3.734 3.817 -17.665 1.00 77.94 152 ASP A N 1
ATOM 1125 C CA . ASP A 1 152 ? -4.117 5.089 -18.294 1.00 77.94 152 ASP A CA 1
ATOM 1126 C C . ASP A 1 152 ? -4.319 4.956 -19.810 1.00 77.94 152 ASP A C 1
ATOM 1128 O O . ASP A 1 152 ? -3.508 4.255 -20.465 1.00 77.94 152 ASP A O 1
#

Organism: NCBI:txid244734

Radius of gyration: 20.61 Å; Cα contacts (8 Å, |Δi|>4): 233; chains: 1; bounding box: 66×22×46 Å

Mean predicted aligned error: 9.08 Å

Sequence (152 aa):
MASISPTVDAADLRLEDLPSSSLKTFEQPEATPELIADVKSALAEAHTAAKAAVDSFLLTARYVDGGKFVADVCGWADLAIYDSQSSVVSALIAMGETTIIGGVGYRVSDFGRHGRQRDQALSVAEAGVEAAKQVMQKRFPDVGFGVRAMWD